Protein AF-A0A9Q3GF54-F1 (afdb_monomer_lite)

InterPro domains:
  IPR000330 SNF2, N-terminal domain [PF00176] (55-126)
  IPR027417 P-loop containing nucleoside triphosphate hydrolase [SSF52540] (6-126)
  IPR038718 SNF2-like, N-terminal domain superfamily [G3DSA:3.40.50.10810] (55-127)

Secondary structure (DSSP, 8-state):
----TTT--SPPPHHHHHHHHHHHHHHSTT-TTHHHHS--PPTT-EEEEE-TTT--EEEEEE---SSPPP-----PPTTS-HHHHHHHHHHHHHHHHHHTTPPPPPPP----GGGHHHHHHHHHHH-

Radius of gyration: 17.65 Å; chains: 1; bounding box: 34×36×47 Å

Structure (mmCIF, N/CA/C/O backbone):
data_AF-A0A9Q3GF54-F1
#
_entry.id   AF-A0A9Q3GF54-F1
#
loop_
_atom_site.group_PDB
_atom_site.id
_atom_site.type_symbol
_atom_site.label_atom_id
_atom_site.label_alt_id
_atom_site.label_comp_id
_atom_site.label_asym_id
_atom_site.label_entity_id
_atom_site.label_seq_id
_atom_site.pdbx_PDB_ins_code
_atom_site.Cartn_x
_atom_site.Cartn_y
_atom_site.Cartn_z
_atom_site.occupancy
_atom_site.B_iso_or_equiv
_atom_site.auth_seq_id
_atom_site.auth_comp_id
_atom_site.auth_asym_id
_atom_site.auth_atom_id
_atom_site.pdbx_PDB_model_num
ATOM 1 N N . MET A 1 1 ? 7.488 15.710 3.825 1.00 47.25 1 MET A N 1
ATOM 2 C CA . MET A 1 1 ? 6.041 15.430 3.769 1.00 47.25 1 MET A CA 1
ATOM 3 C C . MET A 1 1 ? 5.799 14.286 4.735 1.00 47.25 1 MET A C 1
ATOM 5 O O . MET A 1 1 ? 6.400 13.235 4.556 1.00 47.25 1 MET A O 1
ATOM 9 N N . THR A 1 2 ? 5.111 14.536 5.844 1.00 49.69 2 THR A N 1
ATOM 10 C CA . THR A 1 2 ? 4.865 13.515 6.870 1.00 49.69 2 THR A CA 1
ATOM 11 C C . THR A 1 2 ? 3.880 12.500 6.310 1.00 49.69 2 THR A C 1
ATOM 13 O O . THR A 1 2 ? 2.822 12.889 5.822 1.00 49.69 2 THR A O 1
ATOM 16 N N . LEU A 1 3 ? 4.250 11.220 6.330 1.00 56.78 3 LEU A N 1
ATOM 17 C CA . LEU A 1 3 ? 3.306 10.149 6.030 1.00 56.78 3 LEU A CA 1
ATOM 18 C C . LEU A 1 3 ? 2.161 10.215 7.052 1.00 56.78 3 LEU A C 1
ATOM 20 O O . LEU A 1 3 ? 2.392 10.644 8.186 1.00 56.78 3 LEU A O 1
ATOM 24 N N . PRO A 1 4 ? 0.941 9.827 6.681 1.00 57.06 4 PRO A N 1
ATOM 25 C CA . PRO A 1 4 ? -0.202 9.914 7.567 1.00 57.06 4 PRO A CA 1
ATOM 26 C C . PRO A 1 4 ? -0.043 8.856 8.640 1.00 57.06 4 PRO A C 1
ATOM 28 O O . PRO A 1 4 ? -0.200 7.657 8.415 1.00 57.06 4 PRO A O 1
ATOM 31 N N . HIS A 1 5 ? 0.343 9.325 9.816 1.00 58.19 5 HIS A N 1
ATOM 32 C CA . HIS A 1 5 ? 0.558 8.483 10.977 1.00 58.19 5 HIS A CA 1
ATOM 33 C C . HIS A 1 5 ? -0.761 8.105 11.663 1.00 58.19 5 HIS A C 1
ATOM 35 O O . HIS A 1 5 ? -0.759 7.211 12.499 1.00 58.19 5 HIS A O 1
ATOM 41 N N . SER A 1 6 ? -1.874 8.772 11.326 1.00 66.38 6 SER A N 1
ATOM 42 C CA . SER A 1 6 ? -3.149 8.609 12.033 1.00 66.38 6 SER A CA 1
ATOM 43 C C . SER A 1 6 ? -3.968 7.402 11.561 1.00 66.38 6 SER A C 1
ATOM 45 O O . SER A 1 6 ? -4.672 6.796 12.363 1.00 66.38 6 SER A O 1
ATOM 47 N N . MET A 1 7 ? -3.852 7.031 10.281 1.00 75.00 7 MET A N 1
ATOM 48 C CA . MET A 1 7 ? -4.647 5.957 9.672 1.00 75.00 7 MET A CA 1
ATOM 49 C C . MET A 1 7 ? -3.908 4.616 9.584 1.00 75.00 7 MET A C 1
ATOM 51 O O . MET A 1 7 ? -4.534 3.596 9.341 1.00 75.00 7 MET A O 1
ATOM 55 N N . ILE A 1 8 ? -2.584 4.602 9.758 1.00 84.25 8 ILE A N 1
ATOM 56 C CA . ILE A 1 8 ? -1.770 3.388 9.630 1.00 84.25 8 ILE A CA 1
ATOM 57 C C . ILE A 1 8 ? -1.239 2.991 11.001 1.00 84.25 8 ILE A C 1
ATOM 59 O O . ILE A 1 8 ? -0.415 3.690 11.586 1.00 84.25 8 ILE A O 1
ATOM 63 N N . GLN A 1 9 ? -1.683 1.837 11.496 1.00 85.12 9 GLN A N 1
ATOM 64 C CA . GLN A 1 9 ? -1.336 1.351 12.836 1.00 85.12 9 GLN A CA 1
ATOM 65 C C . GLN A 1 9 ? 0.119 0.881 12.939 1.00 85.12 9 GLN A C 1
ATOM 67 O O . GLN A 1 9 ? 0.716 0.870 14.014 1.00 85.12 9 GLN A O 1
ATOM 72 N N . THR A 1 10 ? 0.702 0.441 11.823 1.00 87.25 10 THR A N 1
ATOM 73 C CA . THR A 1 10 ? 2.019 -0.204 11.817 1.00 87.25 10 THR A CA 1
ATOM 74 C C . THR A 1 10 ? 3.147 0.784 11.519 1.00 87.25 10 THR A C 1
ATOM 76 O O . THR A 1 10 ? 3.067 1.524 10.535 1.00 87.25 10 THR A O 1
ATOM 79 N N . PRO A 1 11 ? 4.245 0.775 12.300 1.00 87.75 11 PRO A N 1
ATOM 80 C CA . PRO A 1 11 ? 5.402 1.612 12.014 1.00 87.75 11 PRO A CA 1
ATOM 81 C C . PRO A 1 11 ? 6.089 1.167 10.716 1.00 87.75 11 PRO A C 1
ATOM 83 O O . PRO A 1 11 ? 6.534 0.028 10.584 1.00 87.75 11 PRO A O 1
ATOM 86 N N . LEU A 1 12 ? 6.190 2.085 9.754 1.00 86.62 12 LEU A N 1
ATOM 87 C CA . LEU A 1 12 ? 6.808 1.831 8.450 1.00 86.62 12 LEU A CA 1
ATOM 88 C C . LEU A 1 12 ? 8.341 1.898 8.518 1.00 86.62 12 LEU A C 1
ATOM 90 O O . LEU A 1 12 ? 8.907 2.828 9.104 1.00 86.62 12 LEU A O 1
ATOM 94 N N . LEU A 1 13 ? 9.005 0.962 7.838 1.00 87.88 13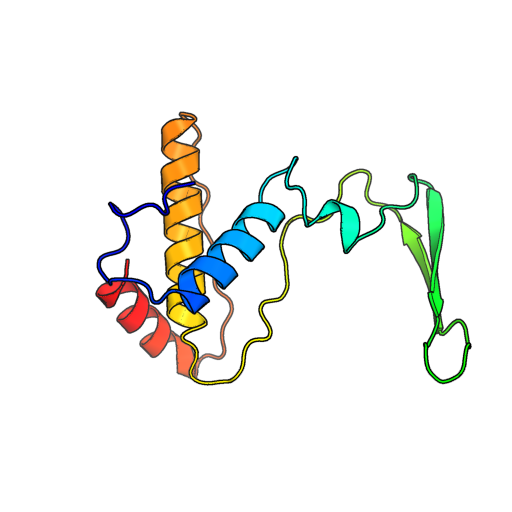 LEU A N 1
ATOM 95 C CA . LEU A 1 13 ? 10.459 0.954 7.646 1.00 87.88 13 LEU A CA 1
ATOM 96 C C . LEU A 1 13 ? 10.904 2.060 6.668 1.00 87.88 13 LEU A C 1
ATOM 98 O O . LEU A 1 13 ? 10.113 2.456 5.809 1.00 87.88 13 LEU A O 1
ATOM 102 N N . PRO A 1 14 ? 12.162 2.543 6.730 1.00 85.88 14 PRO A N 1
ATOM 103 C CA . PRO A 1 14 ? 12.658 3.600 5.841 1.00 85.88 14 PRO A CA 1
ATOM 104 C C . PRO A 1 14 ? 12.404 3.329 4.350 1.00 85.88 14 PRO A C 1
ATOM 106 O O . PRO A 1 14 ? 11.814 4.166 3.671 1.00 85.88 14 PRO A O 1
ATOM 109 N N . ASP A 1 15 ? 12.714 2.128 3.864 1.00 83.25 15 ASP A N 1
ATOM 110 C CA . ASP A 1 15 ? 12.524 1.762 2.451 1.00 83.25 15 ASP A CA 1
ATOM 111 C C . ASP A 1 15 ? 11.045 1.682 2.046 1.00 83.25 15 ASP A C 1
ATOM 113 O O . ASP A 1 15 ? 10.672 1.893 0.887 1.00 83.25 15 ASP A O 1
ATOM 117 N N . GLN A 1 16 ? 10.163 1.395 3.008 1.00 86.31 16 GLN A N 1
ATOM 118 C CA . GLN A 1 16 ? 8.720 1.451 2.791 1.00 86.31 16 GLN A CA 1
ATOM 119 C C . GLN A 1 16 ? 8.257 2.893 2.634 1.00 86.31 16 GLN A C 1
ATOM 121 O O . GLN A 1 16 ? 7.510 3.182 1.702 1.00 86.31 16 GLN A O 1
ATOM 126 N N . LYS A 1 17 ? 8.758 3.805 3.473 1.00 86.00 17 LYS A N 1
ATOM 127 C CA . LYS A 1 17 ? 8.467 5.240 3.364 1.00 86.00 17 LYS A CA 1
ATOM 128 C C . LYS A 1 17 ? 8.927 5.804 2.024 1.00 86.00 17 LYS A C 1
ATOM 130 O O . LYS A 1 17 ? 8.170 6.540 1.402 1.00 86.00 17 LYS A O 1
ATOM 135 N N . THR A 1 18 ? 10.116 5.421 1.560 1.00 84.25 18 THR A N 1
ATOM 136 C CA . THR A 1 18 ? 10.646 5.828 0.250 1.00 84.25 18 THR A CA 1
ATOM 137 C C . THR A 1 18 ? 9.748 5.349 -0.889 1.00 84.25 18 THR A C 1
ATOM 139 O O . THR A 1 18 ? 9.368 6.148 -1.741 1.00 84.25 18 THR A O 1
ATOM 142 N N . GLY A 1 19 ? 9.343 4.074 -0.877 1.00 83.00 19 GLY A N 1
ATOM 143 C CA . GLY A 1 19 ? 8.441 3.529 -1.898 1.00 83.00 19 GLY A CA 1
ATOM 144 C C . GLY A 1 19 ? 7.067 4.206 -1.909 1.00 83.00 19 GLY A C 1
ATOM 145 O O . GLY A 1 19 ? 6.539 4.511 -2.974 1.00 83.00 19 GLY A O 1
ATOM 146 N N . ILE A 1 20 ? 6.505 4.501 -0.734 1.00 86.00 20 ILE A N 1
ATOM 147 C CA . ILE A 1 20 ? 5.229 5.224 -0.630 1.00 86.00 20 ILE A CA 1
ATOM 148 C C . ILE A 1 20 ? 5.383 6.664 -1.117 1.00 86.00 20 ILE A C 1
ATOM 150 O O . ILE A 1 20 ? 4.546 7.126 -1.879 1.00 86.00 20 ILE A O 1
ATOM 154 N N . ALA A 1 21 ? 6.450 7.367 -0.727 1.00 83.50 21 ALA A N 1
ATOM 155 C CA . ALA A 1 21 ? 6.710 8.732 -1.183 1.00 83.50 21 ALA A CA 1
ATOM 156 C C . ALA A 1 21 ? 6.854 8.804 -2.710 1.00 83.50 21 ALA A C 1
ATOM 158 O O . ALA A 1 21 ? 6.334 9.729 -3.329 1.00 83.50 21 ALA A O 1
ATOM 159 N N . PHE A 1 22 ? 7.506 7.805 -3.312 1.00 84.00 22 PHE A N 1
ATOM 160 C CA . PHE A 1 22 ? 7.585 7.665 -4.760 1.00 84.00 22 PHE A CA 1
ATOM 161 C C . PHE A 1 22 ? 6.197 7.493 -5.390 1.00 84.00 22 PHE A C 1
ATOM 163 O O . PHE A 1 22 ? 5.851 8.250 -6.288 1.00 84.00 22 PHE A O 1
ATOM 170 N N . LEU A 1 23 ? 5.384 6.544 -4.911 1.00 85.12 23 LEU A N 1
ATOM 171 C CA . LEU A 1 23 ? 4.037 6.309 -5.451 1.00 85.12 23 LEU A CA 1
ATOM 172 C C . LEU A 1 23 ? 3.105 7.510 -5.247 1.00 85.12 23 LEU A C 1
ATOM 174 O O . LEU A 1 23 ? 2.348 7.867 -6.140 1.00 85.12 23 LEU A O 1
ATOM 178 N N . TRP A 1 24 ? 3.206 8.173 -4.100 1.00 84.62 24 TRP A N 1
ATOM 179 C CA . TRP A 1 24 ? 2.447 9.375 -3.779 1.00 84.62 24 TRP A CA 1
ATOM 180 C C . TRP A 1 24 ? 2.728 10.517 -4.759 1.00 84.62 24 TRP A C 1
ATOM 182 O O . TRP A 1 24 ? 1.811 11.162 -5.262 1.00 84.62 24 TRP A O 1
ATOM 192 N N . ASP A 1 25 ? 4.002 10.734 -5.086 1.00 82.81 25 ASP A N 1
ATOM 193 C CA . ASP A 1 25 ? 4.409 11.717 -6.090 1.00 82.81 25 ASP A CA 1
ATOM 194 C C . ASP A 1 25 ? 3.966 11.326 -7.512 1.00 82.81 25 ASP A C 1
ATOM 196 O O . ASP A 1 25 ? 3.979 12.159 -8.408 1.00 82.81 25 ASP A O 1
ATOM 200 N N . GLN A 1 26 ? 3.546 10.081 -7.740 1.00 78.56 26 GLN A N 1
ATOM 201 C CA . GLN A 1 26 ? 2.967 9.649 -9.013 1.00 78.56 26 GLN A CA 1
ATOM 202 C C . GLN A 1 26 ? 1.443 9.829 -9.071 1.00 78.56 26 GLN A C 1
ATOM 204 O O . GLN A 1 26 ? 0.884 9.927 -10.161 1.00 78.56 26 GLN A O 1
ATOM 209 N N . GLU A 1 27 ? 0.758 9.869 -7.925 1.00 79.44 27 GLU A N 1
ATOM 210 C C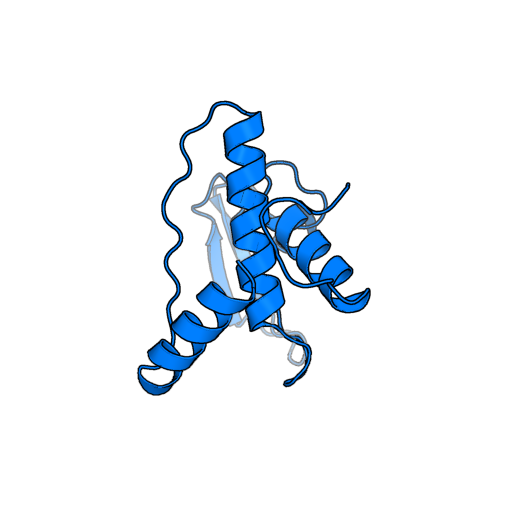A . GLU A 1 27 ? -0.703 10.018 -7.834 1.00 79.44 27 GLU A CA 1
ATOM 211 C C . GLU A 1 27 ? -1.169 11.483 -7.808 1.00 79.44 27 GLU A C 1
ATOM 213 O O . GLU A 1 27 ? -2.344 11.766 -8.048 1.00 79.44 27 GLU A O 1
ATOM 218 N N . ILE A 1 28 ? -0.269 12.435 -7.545 1.00 76.06 28 ILE A N 1
ATOM 219 C CA . ILE A 1 28 ? -0.604 13.863 -7.522 1.00 76.06 28 ILE A CA 1
ATOM 220 C C . ILE A 1 28 ? -0.499 14.461 -8.939 1.00 76.06 28 ILE A C 1
ATOM 222 O O . ILE A 1 28 ? 0.552 14.333 -9.565 1.00 76.06 28 ILE A O 1
ATOM 226 N N . PRO A 1 29 ? -1.505 15.228 -9.418 1.00 64.94 29 PRO A N 1
ATOM 227 C CA . PRO A 1 29 ? -1.489 15.864 -10.746 1.00 64.94 29 PRO A CA 1
ATOM 228 C C . PRO A 1 29 ? -0.266 16.751 -11.055 1.00 64.94 29 PRO A C 1
ATOM 230 O O . PRO A 1 29 ? 0.076 16.940 -12.215 1.00 64.94 29 PRO A O 1
ATOM 233 N N . ASN A 1 30 ? 0.399 17.277 -10.021 1.00 64.69 30 ASN A N 1
ATOM 234 C CA . ASN A 1 30 ? 1.602 18.118 -10.097 1.00 64.69 30 ASN A CA 1
ATOM 235 C C . ASN A 1 30 ? 2.848 17.441 -9.493 1.00 64.69 30 ASN A C 1
ATOM 237 O O . ASN A 1 30 ? 3.782 18.125 -9.066 1.00 64.69 30 ASN A O 1
ATOM 241 N N . GLY A 1 31 ? 2.837 16.116 -9.367 1.00 60.94 31 GLY A N 1
ATOM 242 C CA . GLY A 1 31 ? 3.963 15.362 -8.836 1.00 60.94 31 GLY A CA 1
ATOM 243 C C . GLY A 1 31 ? 5.208 15.467 -9.720 1.00 60.94 31 GLY A C 1
ATOM 244 O O . GLY A 1 31 ? 5.120 15.533 -10.948 1.00 60.94 31 GLY A O 1
ATOM 245 N N . LYS A 1 32 ? 6.392 15.524 -9.103 1.00 57.94 32 LYS A N 1
ATOM 246 C CA . LYS A 1 32 ? 7.662 15.787 -9.810 1.00 57.94 32 LYS A CA 1
ATOM 247 C C . LYS A 1 32 ? 8.160 14.579 -10.609 1.00 57.94 32 LYS A C 1
ATOM 249 O O . LYS A 1 32 ? 8.913 14.753 -11.566 1.00 57.94 32 LYS A O 1
ATOM 254 N N . SER A 1 33 ? 7.757 13.370 -10.226 1.00 56.06 33 SER A N 1
ATOM 255 C CA . SER A 1 33 ? 8.299 12.113 -10.749 1.00 56.06 33 SER A CA 1
ATOM 256 C C . SER A 1 33 ? 7.458 11.494 -11.871 1.00 56.06 33 SER A C 1
ATOM 258 O O . SER A 1 33 ? 8.021 10.770 -12.693 1.00 56.06 33 SER A O 1
ATOM 260 N N . ALA A 1 34 ? 6.147 11.767 -11.959 1.00 47.81 34 ALA A N 1
ATOM 261 C CA . ALA A 1 34 ? 5.283 11.209 -13.017 1.00 47.81 34 ALA A CA 1
ATOM 262 C C . ALA A 1 34 ? 5.561 11.798 -14.396 1.00 47.81 34 ALA A C 1
ATOM 264 O O . ALA A 1 34 ? 5.670 11.072 -15.386 1.00 47.81 34 ALA A O 1
ATOM 265 N N . CYS A 1 35 ? 5.768 13.113 -14.449 1.00 47.19 35 CYS A N 1
ATOM 266 C CA . CYS A 1 35 ? 6.012 13.837 -15.693 1.00 47.19 35 CYS A CA 1
ATOM 267 C C . CYS A 1 35 ? 7.314 13.414 -16.400 1.00 47.19 35 CYS A C 1
ATOM 269 O O . CYS A 1 35 ? 7.443 13.613 -17.605 1.00 47.19 35 CYS A O 1
ATOM 271 N N . ASN A 1 36 ? 8.268 12.818 -15.673 1.00 46.62 36 ASN A N 1
ATOM 272 C CA . ASN A 1 36 ? 9.562 12.400 -16.222 1.00 46.62 36 ASN A CA 1
ATOM 273 C C . ASN A 1 36 ? 9.590 10.943 -16.709 1.00 46.62 36 ASN A C 1
ATOM 275 O O . ASN A 1 36 ? 10.404 10.616 -17.570 1.00 46.62 36 ASN A O 1
ATOM 279 N N . LEU A 1 37 ? 8.737 10.063 -16.171 1.00 44.62 37 LEU A N 1
ATOM 280 C CA . LEU A 1 37 ? 8.708 8.643 -16.555 1.00 44.62 37 LEU A CA 1
ATOM 281 C C . LEU A 1 37 ? 7.834 8.414 -17.793 1.00 44.62 37 LEU A C 1
ATOM 283 O O . LEU A 1 37 ? 8.151 7.594 -18.653 1.00 44.62 37 LEU A O 1
ATOM 287 N N . LEU A 1 38 ? 6.763 9.196 -17.909 1.00 47.09 38 LEU A N 1
ATOM 288 C CA . LEU A 1 38 ? 5.890 9.247 -19.069 1.00 47.09 38 LEU A CA 1
ATOM 289 C C . LEU A 1 38 ? 6.086 10.611 -19.719 1.00 47.09 38 LEU A C 1
ATOM 291 O O . LEU A 1 38 ? 5.324 11.537 -19.461 1.00 47.09 38 LEU A O 1
ATOM 295 N N . ALA A 1 39 ? 7.129 10.747 -20.542 1.00 48.97 39 ALA A N 1
ATOM 296 C CA . ALA A 1 39 ? 7.283 11.922 -21.389 1.00 48.97 39 ALA A CA 1
ATOM 297 C C . ALA A 1 39 ? 6.027 12.045 -22.267 1.00 48.97 39 ALA A C 1
ATOM 299 O O . ALA A 1 39 ? 5.884 11.340 -23.269 1.00 48.97 39 ALA A O 1
ATOM 300 N N . THR A 1 40 ? 5.079 12.893 -21.864 1.00 49.34 40 THR A N 1
ATOM 301 C CA . THR A 1 40 ? 3.870 13.125 -22.646 1.00 49.34 40 THR A CA 1
ATOM 302 C C . THR A 1 40 ? 4.256 13.947 -23.846 1.00 49.34 40 THR A C 1
ATOM 304 O O . THR A 1 40 ? 4.559 15.137 -23.754 1.00 49.34 40 THR A O 1
ATOM 307 N N . SER A 1 41 ? 4.257 13.289 -24.990 1.00 49.69 41 SER A N 1
ATOM 308 C CA . SER A 1 41 ? 4.310 13.970 -26.259 1.00 49.69 41 SER A CA 1
ATOM 309 C C . SER A 1 41 ? 2.979 14.726 -26.455 1.00 49.69 41 SER A C 1
ATOM 311 O O . SER A 1 41 ? 1.925 14.228 -26.044 1.00 49.69 41 SER A O 1
ATOM 313 N N . PRO A 1 42 ? 2.994 15.945 -27.026 1.00 55.38 42 PRO A N 1
ATOM 314 C CA . PRO A 1 42 ? 1.794 16.771 -27.165 1.00 55.38 42 PRO A CA 1
ATOM 315 C C . PRO A 1 42 ? 0.668 16.015 -27.894 1.00 55.38 42 PRO A C 1
ATOM 317 O O . PRO A 1 42 ? 0.961 15.200 -28.778 1.00 55.38 42 PRO A O 1
ATOM 320 N N . PRO A 1 43 ? -0.611 16.245 -27.542 1.00 52.38 43 PRO A N 1
ATOM 321 C CA . PRO A 1 43 ? -1.737 15.502 -28.105 1.00 52.38 43 PRO A CA 1
ATOM 322 C C . PRO A 1 43 ? -1.695 15.500 -29.641 1.00 52.38 43 PRO A C 1
ATOM 324 O O . PRO A 1 43 ? -1.549 16.543 -30.273 1.00 52.38 43 PRO A O 1
ATOM 327 N N . GLY A 1 44 ? -1.774 14.306 -30.242 1.00 54.91 44 GLY A N 1
ATOM 328 C CA . GLY A 1 44 ? -1.651 14.108 -31.694 1.00 54.91 44 GLY A CA 1
ATOM 329 C C . GLY A 1 44 ? -0.274 13.650 -32.194 1.00 54.91 44 GLY A C 1
ATOM 330 O O . GLY A 1 44 ? -0.160 13.275 -33.360 1.00 54.91 44 GLY A O 1
ATOM 331 N N . SER A 1 45 ? 0.742 13.601 -31.333 1.00 57.12 45 SER A N 1
ATOM 332 C CA . SER A 1 45 ? 2.059 13.045 -31.667 1.00 57.12 45 SER A CA 1
ATOM 333 C C . SER A 1 45 ? 2.100 11.511 -31.575 1.00 57.12 45 SER A C 1
ATOM 335 O O . SER A 1 45 ? 1.472 10.881 -30.718 1.00 57.12 45 SER A O 1
ATOM 337 N N . THR A 1 46 ? 2.842 10.896 -32.495 1.00 55.56 46 THR A N 1
ATOM 338 C CA . THR A 1 46 ? 3.139 9.458 -32.517 1.00 55.56 46 THR A CA 1
ATOM 339 C C . THR A 1 46 ? 4.293 9.134 -31.573 1.00 55.56 46 THR A C 1
ATOM 341 O O . THR A 1 46 ? 5.428 9.553 -31.802 1.00 55.56 46 THR A O 1
ATOM 344 N N . PHE A 1 47 ? 4.010 8.357 -30.532 1.00 56.69 47 PHE A N 1
ATOM 345 C CA . PHE A 1 47 ? 4.993 7.758 -29.642 1.00 56.69 47 PHE A CA 1
ATOM 346 C C . PHE A 1 47 ? 5.592 6.515 -30.300 1.00 56.69 47 PHE A C 1
ATOM 348 O O . PHE A 1 47 ? 4.861 5.587 -30.634 1.00 56.69 47 PHE A O 1
ATOM 355 N N . ASN A 1 48 ? 6.913 6.477 -30.472 1.00 53.78 48 ASN A N 1
ATOM 356 C CA . ASN A 1 48 ? 7.617 5.327 -31.035 1.00 53.78 48 ASN A CA 1
ATOM 357 C C . ASN A 1 48 ? 8.330 4.560 -29.920 1.00 53.78 48 ASN A C 1
ATOM 359 O O . ASN A 1 48 ? 9.336 5.033 -29.392 1.00 53.78 48 ASN A O 1
ATOM 363 N N . ALA A 1 49 ? 7.855 3.358 -29.596 1.00 47.78 49 ALA A N 1
ATOM 364 C CA . ALA A 1 49 ? 8.582 2.456 -28.713 1.00 47.78 49 ALA A CA 1
ATOM 365 C C . ALA A 1 49 ? 9.745 1.826 -29.495 1.00 47.78 49 ALA A C 1
ATOM 367 O O . ALA A 1 49 ? 9.533 1.065 -30.445 1.00 47.78 49 ALA A O 1
ATOM 368 N N . ARG A 1 50 ? 10.987 2.150 -29.117 1.00 50.31 50 ARG A N 1
ATOM 369 C CA . ARG A 1 50 ? 12.190 1.496 -29.649 1.00 50.31 50 ARG A CA 1
ATOM 370 C C . ARG A 1 50 ? 12.653 0.405 -28.703 1.00 50.31 50 ARG A C 1
ATOM 372 O O . ARG A 1 50 ? 12.820 0.632 -27.509 1.00 50.31 50 ARG A O 1
ATOM 379 N N . HIS A 1 51 ? 12.912 -0.768 -29.260 1.00 49.59 51 HIS A N 1
ATOM 380 C CA . HIS A 1 51 ? 13.589 -1.832 -28.546 1.00 49.59 51 HIS A CA 1
ATOM 381 C C . HIS A 1 51 ? 15.056 -1.441 -28.344 1.00 49.59 51 HIS A C 1
ATOM 383 O O . HIS A 1 51 ? 15.810 -1.344 -29.313 1.00 49.59 51 HIS A O 1
ATOM 389 N N . ILE A 1 52 ? 15.449 -1.206 -27.091 1.00 63.84 52 ILE A N 1
ATOM 390 C CA . ILE A 1 52 ? 16.756 -0.642 -26.710 1.00 63.84 52 ILE A CA 1
ATOM 391 C C . ILE A 1 52 ? 17.924 -1.495 -27.235 1.00 63.84 52 ILE A C 1
ATOM 393 O O . ILE A 1 52 ? 18.943 -0.957 -27.651 1.00 63.84 52 ILE A O 1
ATOM 397 N N . ILE A 1 53 ? 17.755 -2.819 -27.285 1.00 63.00 53 ILE A N 1
ATOM 398 C CA . ILE A 1 53 ? 18.827 -3.762 -27.640 1.00 63.00 53 ILE A CA 1
ATOM 399 C C . ILE A 1 53 ? 19.011 -3.892 -29.159 1.00 63.00 53 ILE A C 1
ATOM 401 O O . ILE A 1 53 ? 20.129 -4.035 -29.638 1.00 63.00 53 ILE A O 1
ATOM 405 N N . THR A 1 54 ? 17.930 -3.841 -29.941 1.00 71.38 54 THR A N 1
ATOM 406 C CA . THR A 1 54 ? 17.996 -4.066 -31.403 1.00 71.38 54 THR A CA 1
ATOM 407 C C . THR A 1 54 ? 17.782 -2.798 -32.219 1.00 71.38 54 THR A C 1
ATOM 409 O O . THR A 1 54 ? 17.746 -2.862 -33.445 1.00 71.38 54 THR A O 1
ATOM 412 N N . ASN A 1 55 ? 17.562 -1.664 -31.550 1.00 54.59 55 ASN A N 1
ATOM 413 C CA . ASN A 1 55 ? 17.239 -0.360 -32.129 1.00 54.59 55 ASN A CA 1
ATOM 414 C C . ASN A 1 55 ? 16.060 -0.370 -33.127 1.00 54.59 55 ASN A C 1
ATOM 416 O O . ASN A 1 55 ? 15.889 0.544 -33.932 1.00 54.59 55 ASN A O 1
ATOM 420 N N . LYS A 1 56 ? 15.221 -1.412 -33.076 1.00 58.97 56 LYS A N 1
ATOM 421 C CA . LYS A 1 56 ? 14.031 -1.540 -33.919 1.00 58.97 56 LYS A CA 1
ATOM 422 C C . LYS A 1 56 ? 12.869 -0.817 -33.258 1.00 58.97 56 LYS A C 1
ATOM 424 O O . LYS A 1 56 ? 12.605 -1.015 -32.073 1.00 58.97 56 LYS A O 1
ATOM 429 N N . VAL A 1 57 ? 12.159 0.000 -34.031 1.00 64.44 57 VAL A N 1
ATOM 430 C CA . VAL A 1 57 ? 10.861 0.543 -33.617 1.00 64.44 57 VAL A CA 1
ATOM 431 C C . VAL A 1 57 ? 9.870 -0.619 -33.625 1.00 64.44 57 VAL A C 1
ATOM 433 O O . VAL A 1 57 ? 9.657 -1.236 -34.664 1.00 64.44 57 VAL A O 1
ATOM 436 N N . VAL A 1 58 ? 9.333 -0.958 -32.456 1.00 55.50 58 VAL A N 1
ATOM 437 C CA . VAL A 1 58 ? 8.433 -2.107 -32.271 1.00 55.50 58 VAL A CA 1
ATOM 438 C C . VAL A 1 58 ? 6.968 -1.688 -32.381 1.00 55.50 58 VAL A C 1
ATOM 440 O O . VAL A 1 58 ? 6.126 -2.513 -32.719 1.00 55.50 58 VAL A O 1
ATOM 443 N N . SER A 1 59 ? 6.640 -0.419 -32.134 1.00 52.94 59 SER A N 1
ATOM 444 C CA . SER A 1 59 ? 5.273 0.092 -32.290 1.00 52.94 59 SER A CA 1
ATOM 445 C C . SER A 1 59 ? 5.216 1.619 -32.239 1.00 52.94 59 SER A C 1
ATOM 447 O O . SER A 1 59 ? 5.975 2.258 -31.506 1.00 52.94 59 SER A O 1
ATOM 449 N N . SER A 1 60 ? 4.295 2.189 -33.020 1.00 52.12 60 SER A N 1
ATOM 450 C CA . SER A 1 60 ? 3.951 3.612 -33.021 1.00 52.12 60 SER A CA 1
ATOM 451 C C . SER A 1 60 ? 2.537 3.785 -32.467 1.00 52.12 60 SER A C 1
ATOM 453 O O . SER A 1 60 ? 1.577 3.344 -33.095 1.00 52.12 60 SER A O 1
ATOM 455 N N . PHE A 1 61 ? 2.390 4.421 -31.306 1.00 53.34 61 PHE A N 1
ATOM 456 C CA . PHE A 1 61 ? 1.092 4.697 -30.685 1.00 53.34 61 PHE A CA 1
ATOM 457 C C . PHE A 1 61 ? 0.770 6.186 -30.769 1.00 53.34 61 PHE A C 1
ATOM 459 O O . PHE A 1 61 ? 1.597 7.030 -30.435 1.00 53.34 61 PHE A O 1
ATOM 466 N N . LYS A 1 62 ? -0.441 6.539 -31.200 1.00 45.44 62 LYS A N 1
ATOM 467 C CA . LYS A 1 62 ? -0.908 7.927 -31.156 1.00 45.44 62 LYS A CA 1
ATOM 468 C C . LYS A 1 62 ? -1.362 8.241 -29.732 1.00 45.44 62 LYS A C 1
ATOM 470 O O . LYS A 1 62 ? -2.287 7.597 -29.241 1.00 45.44 62 LYS A O 1
ATOM 475 N N . SER A 1 63 ? -0.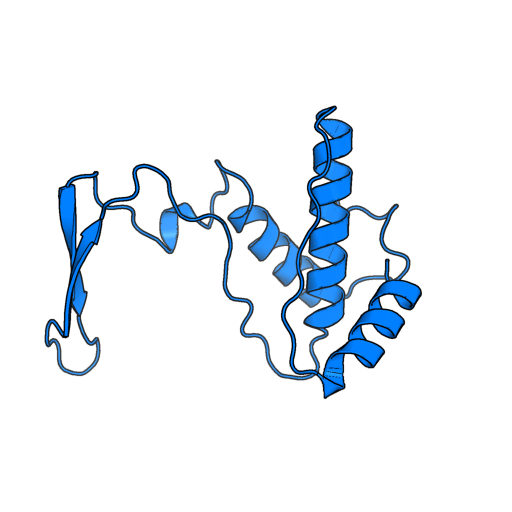722 9.211 -29.075 1.00 52.78 63 SER A N 1
ATOM 476 C CA . SER A 1 63 ? -1.153 9.645 -27.742 1.00 52.78 63 SER A CA 1
ATOM 477 C C . SER A 1 63 ? -2.510 10.350 -27.852 1.00 52.78 63 SER A C 1
ATOM 479 O O . SER A 1 63 ? -2.614 11.426 -28.446 1.00 52.78 63 SER A O 1
ATOM 481 N N . LEU A 1 64 ? -3.557 9.701 -27.333 1.00 51.22 64 LEU A N 1
ATOM 482 C CA . LEU A 1 64 ? -4.930 10.224 -27.252 1.00 51.22 64 LEU A CA 1
ATOM 483 C C . LEU A 1 64 ? -5.214 10.919 -25.910 1.00 51.22 64 LEU A C 1
ATOM 485 O O . LEU A 1 64 ? -6.307 11.439 -25.705 1.00 51.22 64 LEU A O 1
ATOM 489 N N . LEU A 1 65 ? -4.252 10.903 -24.987 1.00 49.88 65 LEU A N 1
ATOM 490 C CA . LEU A 1 65 ? -4.427 11.389 -23.626 1.00 49.88 65 LEU A CA 1
ATOM 491 C C . LEU A 1 65 ? -3.896 12.820 -23.529 1.00 49.88 65 LEU A C 1
ATOM 493 O O . LEU A 1 65 ? -2.725 13.080 -23.794 1.00 49.88 65 LEU A O 1
ATOM 497 N N . THR A 1 66 ? -4.769 13.753 -23.150 1.00 52.81 66 THR A N 1
ATOM 498 C CA . THR A 1 66 ? -4.397 15.145 -22.847 1.00 52.81 66 THR A CA 1
ATOM 499 C C . THR A 1 66 ? -3.784 15.292 -21.454 1.00 52.81 66 THR A C 1
ATOM 501 O O . THR A 1 66 ? -3.179 16.318 -21.168 1.00 52.81 66 THR A O 1
ATOM 504 N N . ASN A 1 67 ? -3.928 14.265 -20.609 1.00 54.88 67 ASN A N 1
ATOM 505 C CA . ASN A 1 67 ? -3.430 14.223 -19.240 1.00 54.88 67 ASN A CA 1
ATOM 506 C C . ASN A 1 67 ? -2.409 13.090 -19.092 1.00 54.88 67 ASN A C 1
ATOM 508 O O . ASN A 1 67 ? -2.608 11.995 -19.625 1.00 54.88 67 ASN A O 1
ATOM 512 N N . THR A 1 68 ? -1.337 13.346 -18.343 1.00 59.25 68 THR A N 1
ATOM 513 C CA . THR A 1 68 ? -0.403 12.316 -17.882 1.00 59.25 68 THR A CA 1
ATOM 514 C C . THR A 1 68 ? -1.177 11.238 -17.112 1.00 59.25 68 THR A C 1
ATOM 516 O O . THR A 1 68 ? -1.957 11.574 -16.216 1.00 59.25 68 THR A O 1
ATOM 519 N N . PRO A 1 69 ? -1.005 9.942 -17.433 1.00 61.38 69 PRO A N 1
ATOM 520 C CA . PRO A 1 69 ? -1.487 8.880 -16.561 1.00 61.38 69 PRO A CA 1
ATOM 521 C C . PRO A 1 69 ? -0.829 9.046 -15.188 1.00 61.38 69 PRO A C 1
ATOM 523 O O . PRO A 1 69 ? 0.397 9.101 -15.103 1.00 61.38 69 PRO A O 1
ATOM 526 N N . LEU A 1 70 ? -1.639 9.152 -14.137 1.00 73.31 70 LEU A N 1
ATOM 527 C CA . LEU A 1 70 ? -1.163 9.179 -12.755 1.00 73.31 70 LEU A CA 1
ATOM 528 C C . LEU A 1 70 ? -1.054 7.746 -12.223 1.00 73.31 70 LEU A C 1
ATOM 530 O O . LEU A 1 70 ? -1.863 6.882 -12.571 1.00 73.31 70 LEU A O 1
ATOM 534 N N . GLY A 1 71 ? -0.058 7.508 -11.375 1.00 76.19 71 GLY A N 1
ATOM 535 C CA . GLY A 1 71 ? 0.258 6.204 -10.792 1.00 76.19 71 GLY A CA 1
ATOM 536 C C . GLY A 1 71 ? 1.606 5.644 -11.251 1.00 76.19 71 GLY A C 1
ATOM 537 O O . GLY A 1 71 ? 2.306 6.222 -12.078 1.00 76.19 71 GLY A O 1
ATOM 538 N N . GLY A 1 72 ? 2.000 4.502 -10.692 1.00 78.62 72 GLY A N 1
ATOM 539 C CA . GLY A 1 72 ? 3.308 3.909 -10.963 1.00 78.62 72 GLY A CA 1
ATOM 540 C C . GLY A 1 72 ? 3.369 2.416 -10.668 1.00 78.62 72 GLY A C 1
ATOM 541 O O . GLY A 1 72 ? 2.479 1.846 -10.038 1.00 78.62 72 GLY A O 1
ATOM 542 N N . LEU A 1 73 ? 4.445 1.778 -11.134 1.00 80.19 73 LEU A N 1
ATOM 543 C CA . LEU A 1 73 ? 4.732 0.374 -10.860 1.00 8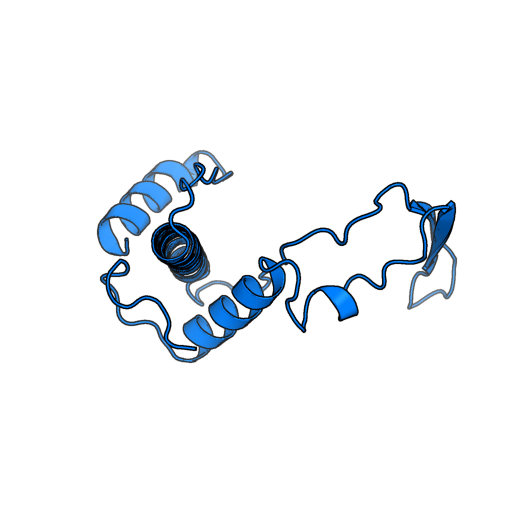0.19 73 LEU A CA 1
ATOM 544 C C . LEU A 1 73 ? 5.692 0.265 -9.674 1.00 80.19 73 LEU A C 1
ATOM 546 O O . LEU A 1 73 ? 6.803 0.789 -9.722 1.00 80.19 73 LEU A O 1
ATOM 550 N N . LEU A 1 74 ? 5.287 -0.470 -8.640 1.00 80.25 74 LEU A N 1
ATOM 551 C CA . LEU A 1 74 ? 6.166 -0.830 -7.532 1.00 80.25 74 LEU A CA 1
ATOM 552 C C . LEU A 1 74 ? 6.709 -2.250 -7.738 1.00 80.25 74 LEU A C 1
ATOM 554 O O . LEU A 1 74 ? 6.053 -3.234 -7.393 1.00 80.25 74 LEU A O 1
ATOM 558 N N . ALA A 1 75 ? 7.911 -2.349 -8.301 1.00 80.69 75 ALA A N 1
ATOM 559 C CA . ALA A 1 75 ? 8.578 -3.612 -8.621 1.00 80.69 75 ALA A CA 1
ATOM 560 C C . ALA A 1 75 ? 9.724 -3.934 -7.643 1.00 80.69 75 ALA A C 1
ATOM 562 O O . ALA A 1 75 ? 10.821 -4.292 -8.055 1.00 80.69 75 ALA A O 1
ATOM 563 N N . ASP A 1 76 ? 9.464 -3.792 -6.343 1.00 79.56 76 ASP A N 1
ATOM 564 C CA . ASP A 1 76 ? 10.416 -4.178 -5.297 1.00 79.56 76 ASP A CA 1
ATOM 565 C C . ASP A 1 76 ? 10.568 -5.705 -5.207 1.00 79.56 76 ASP A C 1
ATOM 567 O O . ASP A 1 76 ? 9.629 -6.448 -5.529 1.00 79.56 76 ASP A O 1
ATOM 571 N N . ASP A 1 77 ? 11.675 -6.180 -4.635 1.00 85.00 77 ASP A N 1
ATOM 572 C CA . ASP A 1 77 ? 11.869 -7.595 -4.304 1.00 85.00 77 ASP A CA 1
ATOM 573 C C . ASP A 1 77 ? 10.735 -8.163 -3.427 1.00 85.00 77 ASP A C 1
ATOM 575 O O . ASP A 1 77 ? 10.033 -7.472 -2.667 1.00 85.00 77 ASP A O 1
ATOM 579 N N . MET A 1 78 ? 10.483 -9.466 -3.570 1.00 77.62 78 MET A N 1
ATOM 580 C CA . MET A 1 78 ? 9.513 -10.185 -2.740 1.00 77.62 78 MET A CA 1
ATOM 581 C C . MET A 1 78 ? 9.942 -10.141 -1.267 1.00 77.62 78 MET A C 1
ATOM 583 O O . MET A 1 78 ? 11.104 -10.341 -0.950 1.00 77.62 78 MET A O 1
ATOM 587 N N . GLY A 1 79 ? 8.997 -9.868 -0.361 1.00 79.94 79 GLY A N 1
ATOM 588 C CA . GLY A 1 79 ? 9.273 -9.759 1.080 1.00 79.94 79 GLY A CA 1
ATOM 589 C C . GLY A 1 79 ? 9.475 -8.333 1.606 1.00 79.94 79 GLY A C 1
ATOM 590 O O . GLY A 1 79 ? 9.322 -8.115 2.801 1.00 79.94 79 GLY A O 1
ATOM 591 N N . LEU A 1 80 ? 9.666 -7.326 0.743 1.00 80.56 80 LEU A N 1
ATOM 592 C CA . LEU A 1 80 ? 9.840 -5.918 1.158 1.00 80.56 80 LEU A CA 1
ATOM 593 C C . LEU A 1 80 ? 8.545 -5.199 1.593 1.00 80.56 80 LEU A C 1
ATOM 595 O O . LEU A 1 80 ? 8.508 -3.974 1.728 1.00 80.56 80 LEU A O 1
ATOM 599 N N . GLY A 1 81 ? 7.459 -5.944 1.813 1.00 85.50 81 GLY A N 1
ATOM 600 C CA . GLY A 1 81 ? 6.201 -5.386 2.311 1.00 85.50 81 GLY A CA 1
ATOM 601 C C . GLY A 1 81 ? 5.435 -4.549 1.282 1.00 85.50 81 GLY A C 1
ATOM 602 O O . GLY A 1 81 ? 4.911 -3.491 1.609 1.00 85.50 81 GLY A O 1
ATOM 603 N N . LYS A 1 82 ? 5.329 -5.006 0.029 1.00 90.44 82 LYS A N 1
ATOM 604 C CA . LYS A 1 82 ? 4.523 -4.311 -0.997 1.00 90.44 82 LYS A CA 1
ATOM 605 C C . LYS A 1 82 ? 3.057 -4.123 -0.577 1.00 90.44 82 LYS A C 1
ATOM 607 O O . LYS A 1 82 ? 2.482 -3.074 -0.839 1.00 90.44 82 LYS A O 1
ATOM 612 N N . THR A 1 83 ? 2.483 -5.100 0.128 1.00 91.81 83 THR A N 1
ATOM 613 C CA . THR A 1 83 ? 1.108 -5.033 0.652 1.00 91.81 83 THR A CA 1
ATOM 614 C C . THR A 1 83 ? 0.935 -3.889 1.650 1.00 91.81 83 THR A C 1
ATOM 616 O O . THR A 1 83 ? 0.059 -3.051 1.462 1.00 91.81 83 THR A O 1
ATOM 619 N N . ILE A 1 84 ? 1.807 -3.789 2.662 1.00 91.56 84 ILE A N 1
ATOM 620 C CA . ILE A 1 84 ? 1.753 -2.691 3.638 1.00 91.56 84 ILE A CA 1
ATOM 621 C C . ILE A 1 84 ? 2.029 -1.333 2.980 1.00 91.56 84 ILE A C 1
ATOM 623 O O . ILE A 1 84 ? 1.362 -0.360 3.318 1.00 91.56 84 ILE A O 1
ATOM 627 N N . LYS A 1 85 ? 2.928 -1.259 1.985 1.00 90.25 85 LYS A N 1
ATOM 628 C CA . LYS A 1 85 ? 3.140 -0.029 1.198 1.00 90.25 85 LYS A CA 1
ATOM 629 C C . LYS A 1 85 ? 1.860 0.398 0.466 1.00 90.25 85 LYS A C 1
ATOM 631 O O . LYS A 1 85 ? 1.516 1.574 0.503 1.00 90.25 85 LYS A O 1
ATOM 636 N N . ALA A 1 86 ? 1.131 -0.541 -0.141 1.00 91.50 86 ALA A N 1
ATOM 637 C CA . ALA A 1 86 ? -0.140 -0.257 -0.810 1.00 91.50 86 ALA A CA 1
ATOM 638 C C . ALA A 1 86 ? -1.230 0.200 0.175 1.00 91.50 86 ALA A C 1
ATOM 640 O O . ALA A 1 86 ? -1.900 1.196 -0.079 1.00 91.50 86 ALA A O 1
ATOM 641 N N . ILE A 1 87 ? -1.377 -0.471 1.322 1.00 92.31 87 ILE A N 1
ATOM 642 C CA . ILE A 1 87 ? -2.338 -0.074 2.368 1.00 92.31 87 ILE A CA 1
ATOM 643 C C . ILE A 1 87 ? -2.012 1.332 2.892 1.00 92.31 87 ILE A C 1
ATOM 645 O O . ILE A 1 87 ? -2.899 2.177 3.000 1.00 92.31 87 ILE A O 1
ATOM 649 N N . ALA A 1 88 ? -0.731 1.611 3.142 1.00 90.75 88 ALA A N 1
ATOM 650 C CA . ALA A 1 88 ? -0.270 2.923 3.578 1.00 90.75 88 ALA A CA 1
ATOM 651 C C . ALA A 1 88 ? -0.538 4.022 2.541 1.00 90.75 88 ALA A C 1
ATOM 653 O O . ALA A 1 88 ? -0.957 5.120 2.909 1.00 90.75 88 ALA A O 1
ATOM 654 N N . LEU A 1 89 ? -0.351 3.731 1.251 1.00 89.38 89 LEU A N 1
ATOM 655 C CA . LEU A 1 89 ? -0.673 4.662 0.171 1.00 89.38 89 LEU A CA 1
ATOM 656 C C . LEU A 1 89 ? -2.174 4.989 0.136 1.00 89.38 89 LEU A C 1
ATOM 658 O O . LEU A 1 89 ? -2.538 6.161 0.087 1.00 89.38 89 LEU A O 1
ATOM 662 N N . ILE A 1 90 ? -3.039 3.977 0.259 1.00 90.69 90 ILE A N 1
ATOM 663 C CA . ILE A 1 90 ? -4.500 4.160 0.303 1.00 90.69 90 ILE A CA 1
ATOM 664 C C . ILE A 1 90 ? -4.900 5.046 1.487 1.00 90.69 90 ILE A C 1
ATOM 666 O O . ILE A 1 90 ? -5.659 6.001 1.314 1.00 90.69 90 ILE A O 1
ATOM 670 N N . GLY A 1 91 ? -4.358 4.769 2.678 1.00 89.19 91 GLY A N 1
ATOM 671 C CA . GLY A 1 91 ? -4.607 5.595 3.859 1.00 89.19 91 GLY A CA 1
ATOM 672 C C . GLY A 1 91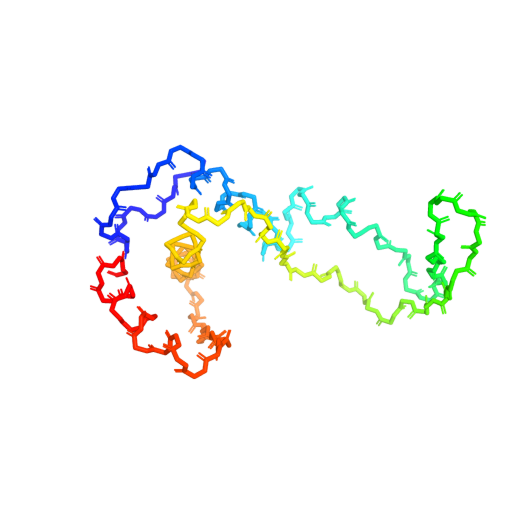 ? -4.130 7.038 3.674 1.00 89.19 91 GLY A C 1
ATOM 673 O O . GLY A 1 91 ? -4.830 7.978 4.048 1.00 89.19 91 GLY A O 1
ATOM 674 N N . THR A 1 92 ? -2.991 7.219 2.998 1.00 86.88 92 THR A N 1
ATOM 675 C CA . THR A 1 92 ? -2.442 8.542 2.664 1.00 86.88 92 THR A CA 1
ATOM 676 C C . THR A 1 92 ? -3.330 9.330 1.726 1.00 86.88 92 THR A C 1
ATOM 678 O O . THR A 1 92 ? -3.633 10.493 1.996 1.00 86.88 92 THR A O 1
ATOM 681 N N . SER A 1 93 ? -3.802 8.684 0.667 1.00 86.31 93 SER A N 1
ATOM 682 C CA . SER A 1 93 ? -4.715 9.289 -0.297 1.00 86.31 93 SER A CA 1
ATOM 683 C C . SER A 1 93 ? -6.023 9.705 0.362 1.00 86.31 93 SER A C 1
ATOM 685 O O . SER A 1 93 ? -6.471 10.844 0.210 1.00 86.31 93 SER A O 1
ATOM 687 N N . LYS A 1 94 ? -6.587 8.830 1.199 1.00 86.50 94 LYS A N 1
ATOM 688 C CA . LYS A 1 94 ? -7.815 9.117 1.938 1.00 86.50 94 LYS A CA 1
ATOM 689 C C . LYS A 1 94 ? -7.652 10.288 2.907 1.00 86.50 94 LYS A C 1
ATOM 691 O O . LYS A 1 94 ? -8.489 11.187 2.892 1.00 86.50 94 LYS A O 1
ATOM 696 N N . GLU A 1 95 ? -6.596 10.306 3.722 1.00 85.38 95 GLU A N 1
ATOM 697 C CA . GLU A 1 95 ? -6.345 11.404 4.665 1.00 85.38 95 GLU A CA 1
ATOM 698 C C . GLU A 1 95 ? -6.149 12.733 3.926 1.00 85.38 95 GLU A C 1
ATOM 700 O O . GLU A 1 95 ? -6.770 13.737 4.271 1.00 85.38 95 GLU A O 1
ATOM 705 N N . TRP A 1 96 ? -5.368 12.736 2.845 1.00 84.31 96 TRP A N 1
ATOM 706 C CA . TRP A 1 96 ? -5.151 13.934 2.040 1.00 84.31 96 TRP A CA 1
ATOM 707 C C . TRP A 1 96 ? -6.446 14.480 1.424 1.00 84.31 96 TRP A C 1
ATOM 709 O O . TRP A 1 96 ? -6.687 15.687 1.502 1.00 84.31 96 TRP A O 1
ATOM 719 N N . LEU A 1 97 ? -7.314 13.620 0.879 1.00 83.94 97 LEU A N 1
ATOM 720 C CA . LEU A 1 97 ? -8.618 14.041 0.349 1.00 83.94 97 LEU A CA 1
ATOM 721 C C . LEU A 1 97 ? -9.495 14.670 1.439 1.00 83.94 97 LEU A C 1
ATOM 723 O O . LEU A 1 97 ? -10.108 15.713 1.199 1.00 83.94 97 LEU A O 1
ATOM 727 N N . LEU A 1 98 ? -9.475 14.116 2.658 1.00 83.75 98 LEU A N 1
ATOM 728 C CA . LEU A 1 98 ? -10.166 14.707 3.808 1.00 83.75 98 LEU A CA 1
ATOM 729 C C . LEU A 1 98 ? -9.629 16.110 4.134 1.00 83.75 98 LEU A C 1
ATOM 731 O O . LEU A 1 98 ? -10.426 17.025 4.333 1.00 83.75 98 LEU A O 1
ATOM 735 N N . THR A 1 99 ? -8.304 16.329 4.104 1.00 83.12 99 THR A N 1
ATOM 736 C CA . THR A 1 99 ? -7.725 17.677 4.316 1.00 83.12 99 THR A CA 1
ATOM 737 C C . THR A 1 99 ? -8.150 18.699 3.257 1.00 83.12 99 THR A C 1
ATOM 739 O O . THR A 1 99 ? -8.145 19.902 3.514 1.00 83.12 99 THR A O 1
ATOM 742 N N . LYS A 1 100 ? -8.530 18.236 2.060 1.00 83.06 100 LYS A N 1
ATOM 743 C CA . LYS A 1 100 ? -9.028 19.069 0.958 1.00 83.06 100 LYS A CA 1
ATOM 744 C C . LYS A 1 100 ? -10.549 19.221 0.952 1.00 83.06 100 LYS A C 1
ATOM 746 O O . LYS A 1 100 ? -11.074 19.806 0.008 1.00 83.06 100 LYS A O 1
ATOM 751 N N . ALA A 1 101 ? -11.241 18.712 1.976 1.00 81.88 101 ALA A N 1
ATOM 752 C CA . ALA A 1 101 ? -12.700 18.620 2.030 1.00 81.88 101 ALA A CA 1
ATOM 753 C C . ALA A 1 101 ? -13.300 17.925 0.787 1.00 81.88 101 ALA A C 1
ATOM 755 O O . ALA A 1 101 ? -14.417 18.224 0.367 1.00 81.88 101 ALA A O 1
ATOM 756 N N . GLN A 1 102 ? -12.545 17.001 0.185 1.00 79.75 102 GLN A N 1
ATOM 757 C CA . GLN A 1 102 ? -12.973 16.203 -0.959 1.00 79.75 102 GLN A CA 1
ATOM 758 C C . GLN A 1 102 ? -13.459 14.833 -0.488 1.00 79.75 102 GLN A C 1
ATOM 760 O O . GLN A 1 102 ? -12.904 14.234 0.435 1.00 79.75 102 GLN A O 1
ATOM 765 N N . ALA A 1 103 ? -14.500 14.318 -1.143 1.00 76.06 103 ALA A N 1
ATOM 766 C CA . ALA A 1 103 ? -14.981 12.970 -0.879 1.00 76.06 103 ALA A CA 1
ATOM 767 C C . ALA A 1 103 ? -13.920 11.940 -1.300 1.00 76.06 103 ALA A C 1
ATOM 769 O O . ALA A 1 103 ? -13.411 11.975 -2.421 1.00 76.06 103 ALA A O 1
ATOM 770 N N . SER A 1 104 ? -13.601 11.005 -0.403 1.00 76.00 104 SER A N 1
ATOM 771 C CA . SER A 1 104 ? -12.732 9.875 -0.731 1.00 76.00 104 SER A CA 1
ATOM 772 C C . SER A 1 104 ? -13.487 8.877 -1.609 1.00 76.00 104 SER A C 1
ATOM 774 O O . SER A 1 104 ? -14.542 8.374 -1.223 1.00 76.00 104 SER A O 1
ATOM 776 N N . MET A 1 105 ? -12.941 8.598 -2.793 1.00 79.94 105 MET A N 1
ATOM 777 C CA . MET A 1 105 ? -13.442 7.555 -3.688 1.00 79.94 105 MET A CA 1
ATOM 778 C C . MET A 1 105 ? -12.937 6.174 -3.241 1.00 79.94 105 MET A C 1
ATOM 780 O O . MET A 1 105 ? -11.825 6.074 -2.715 1.00 79.94 105 MET A O 1
ATOM 784 N N . PRO A 1 106 ? -13.714 5.096 -3.450 1.00 87.12 106 PRO A N 1
ATOM 785 C CA . PRO A 1 106 ? -13.284 3.749 -3.091 1.00 87.12 106 PRO A CA 1
ATOM 786 C C . PRO A 1 106 ? -12.081 3.293 -3.933 1.00 87.12 106 PRO A C 1
ATOM 788 O O . PRO A 1 106 ? -12.073 3.447 -5.154 1.00 87.12 106 PRO A O 1
ATOM 791 N N . THR A 1 107 ? -11.091 2.668 -3.289 1.00 90.06 107 THR A N 1
ATOM 792 C CA . THR A 1 107 ? -9.966 2.008 -3.970 1.00 90.06 107 THR A CA 1
ATOM 793 C C . THR A 1 107 ? -10.282 0.536 -4.233 1.00 90.06 107 THR A C 1
ATOM 795 O O . THR A 1 107 ? -10.645 -0.201 -3.317 1.00 90.06 107 THR A O 1
ATOM 798 N N . ILE A 1 108 ? -10.103 0.087 -5.478 1.00 93.19 108 ILE A N 1
ATOM 799 C CA . ILE A 1 108 ? -10.278 -1.317 -5.876 1.00 93.19 108 ILE A CA 1
ATOM 800 C C . ILE A 1 108 ? -8.919 -2.018 -5.882 1.00 93.19 108 ILE A C 1
ATOM 802 O O . ILE A 1 108 ? -7.996 -1.593 -6.573 1.00 93.19 108 ILE A O 1
ATOM 806 N N . ILE A 1 109 ? -8.816 -3.129 -5.150 1.00 92.94 109 ILE A N 1
ATOM 807 C CA . ILE A 1 109 ? -7.628 -3.988 -5.128 1.00 92.94 109 ILE A CA 1
ATOM 808 C C . ILE A 1 109 ? -7.934 -5.252 -5.929 1.00 92.94 109 ILE A C 1
ATOM 810 O O . ILE A 1 109 ? -8.767 -6.065 -5.530 1.00 92.94 109 ILE A O 1
ATOM 814 N N . MET A 1 110 ? -7.234 -5.436 -7.046 1.00 93.88 110 MET A N 1
ATOM 815 C CA . MET A 1 110 ? -7.307 -6.659 -7.844 1.00 93.88 110 MET A CA 1
ATOM 816 C C . MET A 1 110 ? -6.198 -7.620 -7.413 1.00 93.88 110 MET A C 1
ATOM 818 O O . MET A 1 110 ? -5.018 -7.273 -7.445 1.00 93.88 110 MET A O 1
ATOM 822 N N . CYS A 1 111 ? -6.561 -8.838 -7.011 1.00 93.25 111 CYS A N 1
ATOM 823 C CA . CYS A 1 111 ? -5.597 -9.867 -6.629 1.00 93.25 111 CYS A CA 1
ATOM 824 C C . CYS A 1 111 ? -6.093 -11.279 -6.996 1.00 93.25 111 CYS A C 1
ATOM 826 O O . CYS A 1 111 ? -7.300 -11.491 -7.133 1.00 93.25 111 CYS A O 1
ATOM 828 N N . PRO A 1 112 ? -5.186 -12.264 -7.148 1.00 96.44 112 PRO A N 1
ATOM 829 C CA . PRO A 1 112 ? -5.555 -13.671 -7.254 1.00 96.44 112 PRO A CA 1
ATOM 830 C C . PRO A 1 112 ? -6.495 -14.111 -6.117 1.00 96.44 112 PRO A C 1
ATOM 832 O O . PRO A 1 112 ? -6.265 -13.719 -4.971 1.00 96.44 112 PRO A O 1
ATOM 835 N N . PRO A 1 113 ? -7.477 -15.002 -6.367 1.00 95.38 113 PRO A N 1
ATOM 836 C CA . PRO A 1 113 ? -8.470 -15.396 -5.360 1.00 95.38 113 PRO A CA 1
ATOM 837 C C . PRO A 1 113 ? -7.872 -15.887 -4.036 1.00 95.38 113 PRO A C 1
ATOM 839 O O . PRO A 1 113 ? -8.383 -15.588 -2.960 1.00 95.38 113 PRO A O 1
ATOM 842 N N . ARG A 1 114 ? -6.737 -16.593 -4.107 1.00 94.88 114 ARG A N 1
ATOM 843 C CA . ARG A 1 114 ? -6.030 -17.133 -2.935 1.00 94.88 114 ARG A CA 1
ATOM 844 C C . ARG A 1 114 ? -5.466 -16.054 -2.003 1.00 94.88 114 ARG A C 1
ATOM 846 O O . ARG A 1 114 ? -5.169 -16.359 -0.856 1.00 94.88 114 ARG A O 1
ATOM 853 N N . LEU A 1 115 ? -5.307 -14.818 -2.478 1.00 94.44 115 LEU A N 1
ATOM 854 C CA . LEU A 1 115 ? -4.754 -13.708 -1.700 1.00 94.44 115 LEU A CA 1
ATOM 855 C C . LEU A 1 115 ? -5.831 -12.830 -1.057 1.00 94.44 115 LEU A C 1
ATOM 857 O O . LEU A 1 115 ? -5.487 -11.979 -0.243 1.00 94.44 115 LEU A O 1
ATOM 861 N N . ILE A 1 116 ? -7.116 -13.039 -1.359 1.00 95.19 116 ILE A N 1
ATOM 862 C CA . ILE A 1 116 ? -8.210 -12.211 -0.824 1.00 95.19 116 ILE A CA 1
ATOM 863 C C . ILE A 1 116 ? -8.233 -12.243 0.709 1.00 95.19 116 ILE A C 1
ATOM 865 O O . ILE A 1 116 ? -8.357 -11.203 1.353 1.00 95.19 116 ILE A O 1
ATOM 869 N N . THR A 1 117 ? -8.101 -13.427 1.312 1.00 96.00 117 THR A N 1
ATOM 870 C CA . THR A 1 117 ? -8.069 -13.581 2.775 1.00 96.00 117 THR A CA 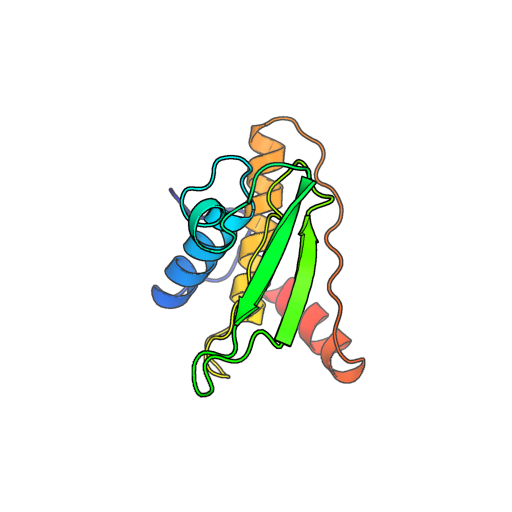1
ATOM 871 C C . THR A 1 117 ? -6.847 -12.903 3.385 1.00 96.00 117 THR A C 1
ATOM 873 O O . THR A 1 117 ? -6.981 -12.208 4.389 1.00 96.00 117 THR A O 1
ATOM 876 N N . ASN A 1 118 ? -5.684 -13.029 2.742 1.00 93.94 118 ASN A N 1
ATOM 877 C CA . ASN A 1 118 ? -4.462 -12.354 3.164 1.00 93.94 118 ASN A CA 1
ATOM 878 C C . ASN A 1 118 ? -4.620 -10.827 3.129 1.00 93.94 118 ASN A C 1
ATOM 880 O O . ASN A 1 118 ? -4.305 -10.162 4.104 1.00 93.94 118 ASN A O 1
ATOM 884 N N . TRP A 1 119 ? -5.179 -10.271 2.050 1.00 94.88 119 TRP A N 1
ATOM 885 C CA . TRP A 1 119 ? -5.462 -8.836 1.956 1.00 94.88 119 TRP A CA 1
ATOM 886 C C . TRP A 1 119 ? -6.405 -8.354 3.058 1.00 94.88 119 TRP A C 1
ATOM 888 O O . TRP A 1 119 ? -6.142 -7.320 3.660 1.00 94.88 119 TRP A O 1
ATOM 898 N N . LYS A 1 120 ? -7.465 -9.107 3.376 1.00 94.31 120 LYS A N 1
ATOM 899 C CA . LYS A 1 120 ? -8.373 -8.756 4.481 1.00 94.31 120 LYS A CA 1
ATOM 900 C C . LYS A 1 120 ? -7.654 -8.707 5.832 1.00 94.31 120 LYS A C 1
ATOM 902 O O . LYS A 1 120 ? -7.871 -7.768 6.593 1.00 94.31 120 LYS A O 1
ATOM 907 N N . LEU A 1 121 ? -6.804 -9.695 6.116 1.00 94.94 121 LEU A N 1
ATOM 908 C CA . LEU A 1 121 ? -6.019 -9.745 7.353 1.00 94.94 121 LEU A CA 1
ATOM 909 C C . LEU A 1 121 ? -5.023 -8.586 7.435 1.00 94.94 121 LEU A C 1
ATOM 911 O O . LEU A 1 121 ? -4.961 -7.903 8.450 1.00 94.94 121 LEU A O 1
ATOM 915 N N . GLU A 1 122 ? -4.286 -8.334 6.355 1.00 94.69 122 GLU A N 1
ATOM 916 C CA . GLU A 1 122 ? -3.291 -7.263 6.283 1.00 94.69 122 GLU A CA 1
ATOM 917 C C . GLU A 1 122 ? -3.943 -5.881 6.419 1.00 94.69 122 GLU A C 1
ATOM 919 O O . GLU A 1 122 ? -3.439 -5.047 7.163 1.00 94.69 122 GLU A O 1
ATOM 924 N N . ILE A 1 123 ? -5.099 -5.649 5.786 1.00 93.25 123 ILE A N 1
ATOM 925 C CA . ILE A 1 123 ? -5.867 -4.404 5.952 1.00 93.25 123 ILE A CA 1
ATOM 926 C C . ILE A 1 123 ? -6.321 -4.245 7.405 1.00 93.25 123 ILE A C 1
ATOM 928 O O . ILE A 1 123 ? -6.109 -3.188 7.982 1.00 93.25 123 ILE A O 1
ATOM 932 N N . SER A 1 124 ? -6.882 -5.293 8.020 1.00 93.00 124 SER A N 1
ATOM 933 C CA . SER A 1 124 ? -7.312 -5.240 9.425 1.00 93.00 124 SER A CA 1
ATOM 934 C C . SER A 1 124 ? -6.157 -5.013 10.404 1.00 93.00 124 SER A C 1
ATOM 936 O O . SER A 1 124 ? -6.386 -4.513 11.501 1.00 93.00 124 SER A O 1
ATOM 938 N N . LYS A 1 125 ? -4.947 -5.446 10.045 1.00 92.50 125 LYS A N 1
ATOM 939 C CA . LYS A 1 125 ? -3.746 -5.340 10.875 1.00 92.50 125 LYS A CA 1
ATOM 940 C C . LYS A 1 125 ? -3.031 -3.997 10.711 1.00 92.50 125 LYS A C 1
ATOM 942 O O . LYS A 1 125 ? -2.402 -3.529 11.655 1.00 92.50 125 LYS A O 1
ATOM 947 N N . HIS A 1 126 ? -3.046 -3.429 9.506 1.00 90.50 126 HIS A N 1
ATOM 948 C CA . HIS A 1 126 ? -2.209 -2.284 9.148 1.00 90.50 126 HIS A CA 1
ATOM 949 C C . HIS A 1 126 ? -2.972 -0.970 8.967 1.00 90.50 126 HIS A C 1
ATOM 951 O O . HIS A 1 126 ? -2.358 0.076 9.182 1.00 90.50 126 HIS A O 1
ATOM 957 N N . GLY A 1 127 ? -4.237 -1.016 8.538 1.00 79.31 127 GLY A N 1
ATOM 958 C CA . GLY A 1 127 ? -5.055 0.170 8.256 1.00 79.31 127 GLY A CA 1
ATOM 959 C C . GLY A 1 127 ? -5.972 0.596 9.391 1.00 79.31 127 GLY A C 1
ATOM 960 O O . GLY A 1 127 ? -5.724 0.204 10.554 1.00 79.31 127 GLY A O 1
#

Foldseek 3Di:
DDQPPPQWPDDDDPVLVVLLVQQLLQQDQPRPNQCVVPVDDAQQDWDFDADPPPRDRPDTDHPNDNGRDGGDDDPDDPPNCPLLSVLSNLSRQCVVCVVVVHDDDDDDDDDDPVCPVVSVVSNVNTD

Organism: NCBI:txid1389203

Sequence (127 aa):
MTLPHSMIQTPLLPDQKTGIAFLWDQEIPNGKSACNLLATSPPGSTFNARHIITNKVVSSFKSLLTNTPLGGLLADDMGLGKTIKAIALIGTSKEWLLTKAQASMPTIIMCPPRLITNWKLEISKHG

pLDDT: mean 74.66, std 16.42, range [44.62, 96.44]